Protein AF-A0A1N6Q3V1-F1 (afdb_monomer_lite)

Sequence (106 aa):
MEQGRSKDLEALAITERFAEEIDKTGMSISEIARRTDIEHYRIRDVLRHKQRLPTDILARSASIGIDINYVLTGVICSVSHQEKKFIENYRESSEKGRKYDKAFSF

pLDDT: mean 82.8, std 14.15, range [49.22, 94.81]

Radius of gyration: 20.11 Å; chains: 1; bounding box: 46×39×56 Å

Secondary structure (DSSP, 8-state):
--HHHHHHHHHHHHHHHHHHHHHHTT--HHHHHHHHT--HHHHHHHHTTSS---HHHHHHHGGGT--HHHHHH-------HHHHHHHHHHHHHHHHHHHHHHHS--

Structure (mmCIF, N/CA/C/O backbone):
data_AF-A0A1N6Q3V1-F1
#
_entry.id   AF-A0A1N6Q3V1-F1
#
loop_
_atom_site.group_PDB
_atom_site.id
_atom_site.type_symbol
_atom_site.label_atom_id
_atom_site.label_alt_id
_atom_site.label_comp_id
_atom_site.label_asym_id
_atom_site.label_entity_id
_atom_site.label_seq_id
_atom_site.pdbx_PDB_ins_code
_atom_site.Cartn_x
_atom_site.Cartn_y
_atom_site.Cartn_z
_atom_site.occupancy
_atom_site.B_iso_or_equiv
_atom_site.auth_seq_id
_atom_site.auth_comp_id
_atom_site.auth_asym_id
_atom_site.auth_atom_id
_atom_site.pdbx_PDB_model_num
ATOM 1 N N . MET A 1 1 ? -6.575 10.158 -30.089 1.00 50.19 1 MET A N 1
ATOM 2 C CA . MET A 1 1 ? -5.677 9.224 -29.370 1.00 50.19 1 MET A CA 1
ATOM 3 C C . MET A 1 1 ? -5.436 9.688 -27.924 1.00 50.19 1 MET A C 1
ATOM 5 O O . MET A 1 1 ? -4.304 9.682 -27.466 1.00 50.19 1 MET A O 1
ATOM 9 N N . GLU A 1 2 ? -6.475 10.078 -27.174 1.00 56.50 2 GLU A N 1
ATOM 10 C CA . GLU A 1 2 ? -6.296 10.600 -25.800 1.00 56.50 2 GLU A CA 1
ATOM 11 C C . GLU A 1 2 ? -6.467 9.541 -24.699 1.00 56.50 2 GLU A C 1
ATOM 13 O O . GLU A 1 2 ? -5.913 9.680 -23.613 1.00 56.50 2 GLU A O 1
ATOM 18 N N . GLN A 1 3 ? -7.161 8.433 -24.983 1.00 54.59 3 GLN A N 1
ATOM 19 C CA . GLN A 1 3 ? -7.479 7.418 -23.968 1.00 54.59 3 GLN A CA 1
ATOM 20 C C . GLN A 1 3 ? -6.263 6.647 -23.423 1.00 54.59 3 GLN A C 1
ATOM 22 O O . GLN A 1 3 ? -6.347 6.099 -22.329 1.00 54.59 3 GLN A O 1
ATOM 27 N N . GLY A 1 4 ? -5.146 6.580 -24.157 1.00 60.50 4 GLY A N 1
ATOM 28 C CA . GLY A 1 4 ? -3.937 5.885 -23.691 1.00 60.50 4 GLY A CA 1
ATOM 29 C C . GLY A 1 4 ? -3.249 6.630 -22.546 1.00 60.50 4 GLY A C 1
ATOM 30 O O . GLY A 1 4 ? -2.974 6.052 -21.501 1.00 60.50 4 GLY A O 1
ATOM 31 N N . ARG A 1 5 ? -3.091 7.950 -22.696 1.00 61.19 5 ARG A N 1
ATOM 32 C CA . ARG A 1 5 ? -2.363 8.801 -21.744 1.00 61.19 5 ARG A CA 1
ATOM 33 C C . ARG A 1 5 ? -3.058 8.894 -20.379 1.00 61.19 5 ARG A C 1
ATOM 35 O O . ARG A 1 5 ? -2.385 8.952 -19.360 1.00 61.19 5 ARG A O 1
ATOM 42 N N . SER A 1 6 ? -4.392 8.856 -20.357 1.00 68.75 6 SER A N 1
ATOM 43 C CA . SER A 1 6 ? -5.180 8.861 -19.113 1.00 68.75 6 SER A CA 1
ATOM 44 C C . SER A 1 6 ? -5.056 7.550 -18.329 1.00 68.75 6 SER A C 1
ATOM 46 O O . SER A 1 6 ? -4.964 7.574 -17.106 1.00 68.75 6 SER A O 1
ATOM 48 N N . LYS A 1 7 ? -5.009 6.400 -19.016 1.00 71.44 7 LYS A N 1
ATOM 49 C CA . LYS A 1 7 ? -4.922 5.078 -18.369 1.00 71.44 7 LYS A CA 1
ATOM 50 C C . LYS A 1 7 ? -3.562 4.829 -17.718 1.00 71.44 7 LYS A C 1
ATOM 52 O O . LYS A 1 7 ? -3.488 4.123 -16.712 1.00 71.44 7 LYS A O 1
ATOM 57 N N . ASP A 1 8 ? -2.506 5.407 -18.281 1.00 80.56 8 ASP A N 1
ATOM 58 C CA . ASP A 1 8 ? -1.153 5.315 -17.728 1.00 80.56 8 ASP A CA 1
ATOM 59 C C . ASP A 1 8 ? -1.010 6.164 -16.457 1.00 80.56 8 ASP A C 1
ATOM 61 O O . ASP A 1 8 ? -0.415 5.715 -15.478 1.00 80.56 8 ASP A O 1
ATOM 65 N N . LEU A 1 9 ? -1.633 7.348 -16.430 1.00 84.31 9 LEU A N 1
ATOM 66 C CA . LEU A 1 9 ? -1.685 8.210 -15.244 1.00 84.31 9 LEU A CA 1
ATOM 67 C C . LEU A 1 9 ? -2.465 7.562 -14.092 1.00 84.31 9 LEU A C 1
ATOM 69 O O . LEU A 1 9 ? -2.016 7.599 -12.949 1.00 84.31 9 LEU A O 1
ATOM 73 N N . GLU A 1 10 ? -3.595 6.911 -14.380 1.00 85.19 10 GLU A N 1
ATOM 74 C CA . GLU A 1 10 ? -4.342 6.154 -13.367 1.00 85.19 10 GLU A CA 1
ATOM 75 C C . GLU A 1 10 ? -3.529 4.981 -12.806 1.00 85.19 10 GLU A C 1
ATOM 77 O O . GLU A 1 10 ? -3.512 4.753 -11.596 1.00 85.19 10 GLU A O 1
ATOM 82 N N . ALA A 1 11 ? -2.830 4.240 -13.670 1.00 86.62 11 ALA A N 1
ATOM 83 C CA . ALA A 1 11 ? -1.992 3.121 -13.248 1.00 86.62 11 ALA A CA 1
ATOM 84 C C . ALA A 1 11 ? -0.826 3.573 -12.352 1.00 86.62 11 ALA A C 1
ATOM 86 O O . ALA A 1 11 ? -0.489 2.878 -11.387 1.00 86.62 11 ALA A O 1
ATOM 87 N N . LEU A 1 12 ? -0.238 4.735 -12.648 1.00 89.75 12 LEU A N 1
ATOM 88 C CA . LEU A 1 12 ? 0.770 5.372 -11.802 1.00 89.75 12 LEU A CA 1
ATOM 89 C C . LEU A 1 12 ? 0.183 5.740 -10.438 1.00 89.75 12 LEU A C 1
ATOM 91 O O . LEU A 1 12 ? 0.702 5.271 -9.430 1.00 89.75 12 LEU A O 1
ATOM 95 N N . ALA A 1 13 ? -0.949 6.447 -10.407 1.00 91.75 13 ALA A N 1
ATOM 96 C CA . ALA A 1 13 ? -1.592 6.865 -9.162 1.00 91.75 13 ALA A CA 1
ATOM 97 C C . ALA A 1 13 ? -1.986 5.677 -8.261 1.00 91.75 13 ALA A C 1
ATOM 99 O O . ALA A 1 13 ? -1.852 5.737 -7.041 1.00 91.75 13 ALA A O 1
ATOM 100 N N . ILE A 1 14 ? -2.448 4.566 -8.847 1.00 93.31 14 ILE A N 1
ATOM 101 C CA . ILE A 1 14 ? -2.720 3.322 -8.105 1.00 93.31 14 ILE A CA 1
ATOM 102 C C . ILE A 1 14 ? -1.431 2.759 -7.491 1.00 93.31 14 ILE A C 1
ATOM 104 O O . ILE A 1 14 ? -1.427 2.308 -6.347 1.00 93.31 14 ILE A O 1
ATOM 108 N N . THR A 1 15 ? -0.331 2.779 -8.243 1.00 93.75 15 THR A N 1
ATOM 109 C CA . THR A 1 15 ? 0.961 2.256 -7.779 1.00 93.75 15 THR A CA 1
ATOM 110 C C . THR A 1 15 ? 1.563 3.134 -6.679 1.00 93.75 15 THR A C 1
ATOM 112 O O . THR A 1 15 ? 2.124 2.606 -5.723 1.00 93.75 15 THR A O 1
ATOM 115 N N . GLU A 1 16 ? 1.403 4.455 -6.768 1.00 93.88 16 GLU A N 1
ATOM 116 C CA . GLU A 1 16 ? 1.817 5.405 -5.727 1.00 93.88 16 GLU A CA 1
ATOM 117 C C . GLU A 1 16 ? 1.063 5.158 -4.418 1.00 93.88 16 GLU A C 1
ATOM 119 O O . GLU A 1 16 ? 1.688 4.959 -3.380 1.00 93.88 16 GLU A O 1
ATOM 124 N N . ARG A 1 17 ? -0.270 5.033 -4.467 1.00 94.81 17 ARG A N 1
ATOM 125 C CA . ARG A 1 17 ? -1.068 4.703 -3.272 1.00 94.81 17 ARG A CA 1
ATOM 126 C C . ARG A 1 17 ? -0.720 3.341 -2.682 1.00 94.81 17 ARG A C 1
ATOM 128 O O . ARG A 1 17 ? -0.743 3.165 -1.469 1.00 94.81 17 ARG A O 1
ATOM 135 N N . PHE A 1 18 ? -0.378 2.371 -3.525 1.00 94.44 18 PHE A N 1
ATOM 136 C CA . PHE A 1 18 ? 0.123 1.082 -3.054 1.00 94.44 18 PHE A CA 1
ATOM 137 C C . PHE A 1 18 ? 1.464 1.216 -2.320 1.00 94.44 18 PHE A C 1
ATOM 139 O O . PHE A 1 18 ? 1.662 0.569 -1.292 1.00 94.44 18 PHE A O 1
ATOM 146 N N . ALA A 1 19 ? 2.367 2.072 -2.807 1.00 93.62 19 ALA A N 1
ATOM 147 C CA . ALA A 1 19 ? 3.626 2.362 -2.128 1.00 93.62 19 ALA A CA 1
ATOM 148 C C . ALA A 1 19 ? 3.401 3.057 -0.773 1.00 93.62 19 ALA A C 1
ATOM 150 O O . ALA A 1 19 ? 4.038 2.677 0.206 1.00 93.62 19 ALA A O 1
ATOM 151 N N . GLU A 1 20 ? 2.460 4.002 -0.693 1.00 93.81 20 GLU A N 1
ATOM 152 C CA . GLU A 1 20 ? 2.069 4.650 0.568 1.00 93.81 20 GLU A CA 1
ATOM 153 C C . GLU A 1 20 ? 1.537 3.646 1.597 1.00 93.81 20 GLU A C 1
ATOM 155 O O . GLU A 1 20 ? 1.923 3.683 2.763 1.00 93.81 20 GLU A O 1
ATOM 160 N N . GLU A 1 21 ? 0.657 2.731 1.183 1.00 93.62 21 GLU A N 1
ATOM 161 C CA . GLU A 1 21 ? 0.129 1.698 2.079 1.00 93.62 21 GLU A CA 1
ATOM 162 C C . GLU A 1 21 ? 1.220 0.741 2.557 1.00 93.62 21 GLU A C 1
ATOM 164 O O . GLU A 1 21 ? 1.243 0.374 3.730 1.00 93.62 21 GLU A O 1
ATOM 169 N N . ILE A 1 22 ? 2.156 0.372 1.677 1.00 92.38 22 ILE A N 1
ATOM 170 C CA . ILE A 1 22 ? 3.327 -0.420 2.059 1.00 92.38 22 ILE A CA 1
ATOM 171 C C . ILE A 1 22 ? 4.159 0.315 3.113 1.00 92.38 22 ILE A C 1
ATOM 173 O O . ILE A 1 22 ? 4.527 -0.298 4.115 1.00 92.38 22 ILE A O 1
ATOM 177 N N . ASP A 1 23 ? 4.420 1.607 2.927 1.00 92.62 23 ASP A N 1
ATOM 178 C CA . ASP A 1 23 ? 5.217 2.404 3.863 1.00 92.62 23 ASP A CA 1
ATOM 179 C C . ASP A 1 23 ? 4.557 2.480 5.251 1.00 92.62 23 ASP A C 1
ATOM 181 O O . ASP A 1 23 ? 5.212 2.261 6.272 1.00 92.62 23 ASP A O 1
ATOM 185 N N . LYS A 1 24 ? 3.224 2.633 5.303 1.00 92.31 24 LYS A N 1
ATOM 186 C CA . LYS A 1 24 ? 2.446 2.618 6.559 1.00 92.31 24 LYS A CA 1
ATOM 187 C C . LYS A 1 24 ? 2.574 1.316 7.345 1.00 92.31 24 LYS A C 1
ATOM 189 O O . LYS A 1 24 ? 2.441 1.335 8.569 1.00 92.31 24 LYS A O 1
ATOM 194 N N . THR A 1 25 ? 2.829 0.187 6.680 1.00 90.88 25 THR A N 1
ATOM 195 C CA . THR A 1 25 ? 3.043 -1.085 7.388 1.00 90.88 25 THR A CA 1
ATOM 196 C C . THR A 1 25 ? 4.349 -1.111 8.185 1.00 90.88 25 THR A C 1
ATOM 198 O O . THR A 1 25 ? 4.493 -1.941 9.085 1.00 90.88 25 THR A O 1
ATOM 201 N N . GLY A 1 26 ? 5.320 -0.253 7.842 1.00 92.12 26 GLY A N 1
ATOM 202 C CA . GLY A 1 26 ? 6.666 -0.255 8.418 1.00 92.12 26 GLY A CA 1
ATOM 203 C C . GLY A 1 26 ? 7.481 -1.518 8.109 1.00 92.12 26 GLY A C 1
ATOM 204 O O . GLY A 1 26 ? 8.535 -1.739 8.708 1.00 92.12 26 GLY A O 1
ATOM 205 N N . MET A 1 27 ? 7.002 -2.383 7.209 1.00 92.31 27 MET A N 1
ATOM 206 C CA . MET A 1 27 ? 7.666 -3.636 6.865 1.00 92.31 27 MET A CA 1
ATOM 207 C C . MET A 1 27 ? 8.681 -3.430 5.740 1.00 92.31 27 MET A C 1
ATOM 209 O O . MET A 1 27 ? 8.445 -2.708 4.774 1.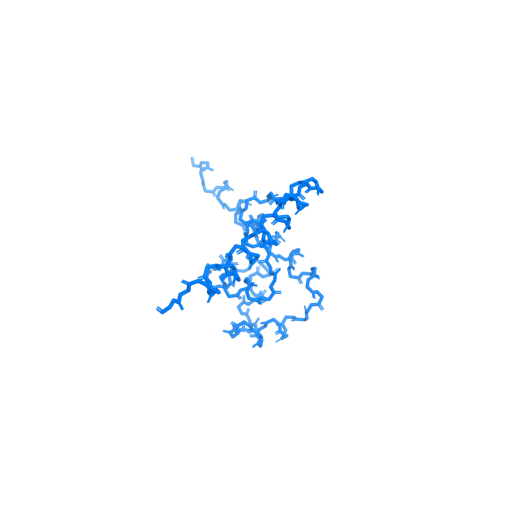00 92.31 27 MET A O 1
ATOM 213 N N . SER A 1 28 ? 9.812 -4.133 5.819 1.00 93.38 28 SER A N 1
ATOM 214 C CA . SER A 1 28 ? 10.740 -4.208 4.686 1.00 93.38 28 SER A CA 1
ATOM 215 C C . SER A 1 28 ? 10.128 -5.000 3.522 1.00 93.38 28 SER A C 1
ATOM 217 O O . SER A 1 28 ? 9.314 -5.900 3.732 1.00 93.38 28 SER A O 1
ATOM 219 N N . ILE A 1 29 ? 10.584 -4.745 2.292 1.00 91.88 29 ILE A N 1
ATOM 220 C CA . ILE A 1 29 ? 10.130 -5.489 1.100 1.00 91.88 29 ILE A CA 1
ATOM 221 C C . ILE A 1 29 ? 10.344 -7.003 1.266 1.00 91.88 29 ILE A C 1
ATOM 223 O O . ILE A 1 29 ? 9.486 -7.790 0.874 1.00 91.88 29 ILE A O 1
ATOM 227 N N . SER A 1 30 ? 11.454 -7.421 1.881 1.00 92.81 30 SER A N 1
ATOM 228 C CA . SER A 1 30 ? 11.739 -8.834 2.166 1.00 92.81 30 SER A CA 1
ATOM 229 C C . SER A 1 30 ? 10.716 -9.461 3.114 1.00 92.81 30 SER A C 1
ATOM 231 O O . SER A 1 30 ? 10.329 -10.613 2.932 1.00 92.81 30 SER A O 1
ATOM 233 N N . GLU A 1 31 ? 10.260 -8.707 4.115 1.00 94.00 31 GLU A N 1
ATOM 234 C CA . GLU A 1 31 ? 9.242 -9.182 5.054 1.00 94.00 31 GLU A CA 1
ATOM 235 C C . GLU A 1 31 ? 7.875 -9.298 4.378 1.00 94.00 31 GLU A C 1
ATOM 237 O O . GLU A 1 31 ? 7.175 -10.294 4.564 1.00 94.00 31 GLU A O 1
ATOM 242 N N . ILE A 1 32 ? 7.522 -8.322 3.539 1.00 92.75 32 ILE A N 1
ATOM 243 C CA . ILE A 1 32 ? 6.290 -8.347 2.744 1.00 92.75 32 ILE A CA 1
ATOM 244 C C . ILE A 1 32 ? 6.291 -9.563 1.819 1.00 92.75 32 ILE A C 1
ATOM 246 O O . ILE A 1 32 ? 5.328 -10.327 1.826 1.00 92.75 32 ILE A O 1
ATOM 250 N N . ALA A 1 33 ? 7.381 -9.783 1.079 1.00 94.25 33 ALA A N 1
ATOM 251 C CA . ALA A 1 33 ? 7.565 -10.939 0.201 1.00 94.25 33 ALA A CA 1
ATOM 252 C C . ALA A 1 33 ? 7.314 -12.260 0.943 1.00 94.25 33 ALA A C 1
ATOM 254 O O . ALA A 1 33 ? 6.532 -13.096 0.493 1.00 94.25 33 ALA A O 1
ATOM 255 N N . ARG A 1 34 ? 7.907 -12.402 2.135 1.00 94.19 34 ARG A N 1
ATOM 256 C CA . ARG A 1 34 ? 7.750 -13.589 2.983 1.00 94.19 34 ARG A CA 1
ATOM 257 C C . ARG A 1 34 ? 6.311 -13.794 3.459 1.00 94.19 34 ARG A C 1
ATOM 259 O O . ARG A 1 34 ? 5.833 -14.921 3.454 1.00 94.19 34 ARG A O 1
ATOM 266 N N . ARG A 1 35 ? 5.625 -12.733 3.897 1.00 93.75 35 ARG A N 1
ATOM 267 C CA . ARG A 1 35 ? 4.254 -12.833 4.435 1.00 93.75 35 ARG A CA 1
ATOM 268 C C . ARG A 1 35 ? 3.191 -13.037 3.366 1.00 93.75 35 ARG A C 1
ATOM 270 O O . ARG A 1 35 ? 2.164 -13.643 3.643 1.00 93.75 35 ARG A O 1
ATOM 277 N N . THR A 1 36 ? 3.426 -12.505 2.174 1.00 92.12 36 THR A N 1
ATOM 278 C CA . THR A 1 36 ? 2.469 -12.551 1.061 1.00 92.12 36 THR A CA 1
ATOM 279 C C . THR A 1 36 ? 2.726 -13.711 0.100 1.00 92.12 36 THR A C 1
ATOM 281 O O . THR A 1 36 ? 1.899 -13.953 -0.783 1.00 92.12 36 THR A O 1
ATOM 284 N N . ASP A 1 37 ? 3.836 -14.438 0.281 1.00 93.94 37 ASP A N 1
ATOM 285 C CA . ASP A 1 37 ? 4.296 -15.483 -0.639 1.00 93.94 37 ASP A CA 1
ATOM 286 C C . ASP A 1 37 ? 4.419 -14.923 -2.071 1.00 93.94 37 ASP A C 1
ATOM 288 O O . ASP A 1 37 ? 3.854 -15.425 -3.042 1.00 93.94 37 ASP A O 1
ATOM 292 N N . ILE A 1 38 ? 5.092 -13.773 -2.174 1.00 93.00 38 ILE A N 1
ATOM 293 C CA . ILE A 1 38 ? 5.367 -13.075 -3.431 1.00 93.00 38 ILE A CA 1
ATOM 294 C C . ILE A 1 38 ? 6.871 -12.916 -3.566 1.00 93.00 38 ILE A C 1
ATOM 296 O O . ILE A 1 38 ? 7.560 -12.490 -2.644 1.00 93.00 38 ILE A O 1
ATOM 300 N N . GLU A 1 39 ? 7.375 -13.165 -4.766 1.00 93.69 39 GLU A N 1
ATOM 301 C CA . GLU A 1 39 ? 8.771 -12.929 -5.095 1.00 93.69 39 GLU A CA 1
ATOM 302 C C . GLU A 1 39 ? 9.201 -11.472 -4.861 1.00 93.69 39 GLU A C 1
ATOM 304 O O . GLU A 1 39 ? 8.609 -10.528 -5.396 1.00 93.69 39 GLU A O 1
ATOM 309 N N . HIS A 1 40 ? 10.304 -11.281 -4.130 1.00 93.62 40 HIS A N 1
ATOM 310 C CA . HIS A 1 40 ? 10.821 -9.953 -3.777 1.00 93.62 40 HIS A CA 1
ATOM 311 C C . HIS A 1 40 ? 11.005 -9.052 -5.010 1.00 93.62 40 HIS A C 1
ATOM 313 O O . HIS A 1 40 ? 10.748 -7.843 -4.950 1.00 93.62 40 HIS A O 1
ATOM 319 N N . TYR A 1 41 ? 11.505 -9.591 -6.126 1.00 94.25 41 TYR A N 1
ATOM 320 C CA . TYR A 1 41 ? 11.760 -8.783 -7.321 1.00 94.25 41 TYR A CA 1
ATOM 321 C C . TYR A 1 41 ? 10.464 -8.223 -7.919 1.00 94.25 41 TYR A C 1
ATOM 323 O O . TYR A 1 41 ? 10.467 -7.080 -8.362 1.00 94.25 41 TYR A O 1
ATOM 331 N N . ARG A 1 42 ? 9.345 -8.956 -7.834 1.00 94.06 42 ARG A N 1
ATOM 332 C CA . ARG A 1 42 ? 8.049 -8.504 -8.358 1.00 94.06 42 ARG A CA 1
ATOM 333 C C . ARG A 1 42 ? 7.529 -7.294 -7.593 1.00 94.06 42 ARG A C 1
ATOM 335 O O . ARG A 1 42 ? 7.132 -6.310 -8.205 1.00 94.06 42 ARG A O 1
ATOM 342 N N . ILE A 1 43 ? 7.604 -7.329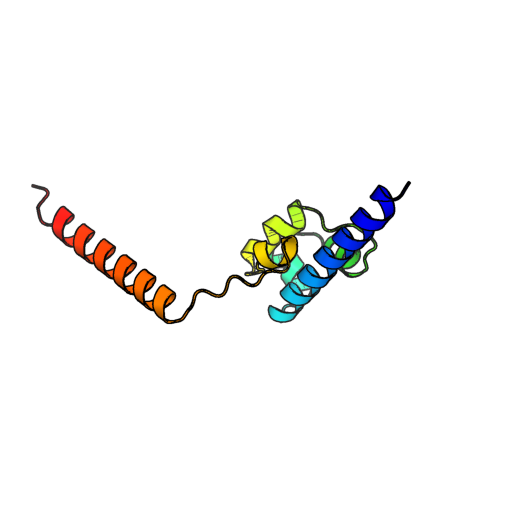 -6.261 1.00 92.50 43 ILE A N 1
ATOM 343 C CA . ILE A 1 43 ? 7.229 -6.177 -5.423 1.00 92.50 43 ILE A CA 1
ATOM 344 C C . ILE A 1 43 ? 8.117 -4.976 -5.769 1.00 92.50 43 ILE A C 1
ATOM 346 O O . ILE A 1 43 ? 7.632 -3.865 -5.962 1.00 92.50 43 ILE A O 1
ATOM 350 N N . ARG A 1 44 ? 9.427 -5.202 -5.916 1.00 94.12 44 ARG A N 1
ATOM 351 C CA . ARG A 1 44 ? 10.391 -4.150 -6.264 1.00 94.12 44 ARG A CA 1
ATOM 352 C C . ARG A 1 44 ? 10.120 -3.533 -7.638 1.00 94.12 44 ARG A C 1
ATOM 354 O O . ARG A 1 44 ? 10.266 -2.324 -7.784 1.00 94.12 44 ARG A O 1
ATOM 361 N N . ASP A 1 45 ? 9.765 -4.337 -8.633 1.00 94.06 45 ASP A N 1
ATOM 362 C CA . ASP A 1 45 ? 9.497 -3.862 -9.992 1.00 94.06 45 ASP A CA 1
ATOM 363 C C . ASP A 1 45 ? 8.207 -3.041 -10.065 1.00 94.06 45 ASP A C 1
ATOM 365 O O . ASP A 1 45 ? 8.176 -2.026 -10.766 1.00 94.06 45 ASP A O 1
ATOM 369 N N . VAL A 1 46 ? 7.190 -3.404 -9.278 1.00 93.19 46 VAL A N 1
ATOM 370 C CA . VAL A 1 46 ? 5.979 -2.590 -9.100 1.00 93.19 46 VAL A CA 1
ATOM 371 C C . VAL A 1 46 ? 6.314 -1.247 -8.459 1.00 93.19 46 VAL A C 1
ATOM 373 O O . VAL A 1 46 ? 5.990 -0.205 -9.021 1.00 93.19 46 VAL A O 1
ATOM 376 N N . LEU A 1 47 ? 7.040 -1.250 -7.338 1.00 91.88 47 LEU A N 1
ATOM 377 C CA . LEU A 1 47 ? 7.425 -0.019 -6.633 1.00 91.88 47 LEU A CA 1
ATOM 378 C C . LEU A 1 47 ? 8.355 0.890 -7.452 1.00 91.88 47 LEU A C 1
ATOM 380 O O . LEU A 1 47 ? 8.450 2.081 -7.187 1.00 91.88 47 LEU A O 1
ATOM 384 N N . ARG A 1 48 ? 9.057 0.342 -8.449 1.00 92.69 48 ARG A N 1
ATOM 385 C CA . ARG A 1 48 ? 9.901 1.101 -9.388 1.00 92.69 48 ARG A CA 1
ATOM 386 C C . ARG A 1 48 ? 9.173 1.499 -10.671 1.00 92.69 48 ARG A C 1
ATOM 388 O O . ARG A 1 48 ? 9.832 1.938 -11.610 1.00 92.69 48 ARG A O 1
ATOM 395 N N . HIS A 1 49 ? 7.858 1.291 -10.742 1.00 89.81 49 HIS A N 1
ATOM 396 C CA . HIS A 1 49 ? 7.026 1.539 -11.923 1.00 89.81 49 HIS A CA 1
ATOM 397 C C . HIS A 1 49 ? 7.494 0.803 -13.192 1.00 89.81 49 HIS A C 1
ATOM 399 O O . HIS A 1 49 ? 7.115 1.163 -14.304 1.00 89.81 49 HIS A O 1
ATOM 405 N N . LYS A 1 50 ? 8.309 -0.250 -13.047 1.00 88.69 50 LYS A N 1
ATOM 406 C CA . LYS A 1 50 ? 8.725 -1.111 -14.166 1.00 88.69 50 LYS A CA 1
ATOM 407 C C . LYS A 1 50 ? 7.602 -2.039 -14.605 1.00 88.69 50 LYS A C 1
ATOM 409 O O . LYS A 1 50 ? 7.582 -2.493 -15.745 1.00 88.69 50 LYS A O 1
ATOM 414 N N . GLN A 1 51 ? 6.692 -2.334 -13.684 1.00 89.00 51 GLN A N 1
ATOM 415 C CA . GLN A 1 51 ? 5.524 -3.161 -13.908 1.00 89.00 51 GLN A CA 1
ATOM 416 C C . GLN A 1 51 ? 4.297 -2.464 -13.319 1.00 89.00 51 GLN A C 1
ATOM 418 O O . GLN A 1 51 ? 4.342 -1.944 -12.206 1.00 89.00 51 GLN A O 1
ATOM 423 N N . ARG A 1 52 ? 3.180 -2.491 -14.049 1.00 89.88 52 ARG A N 1
ATOM 424 C CA . ARG A 1 52 ? 1.877 -2.082 -13.513 1.00 89.88 52 ARG A CA 1
ATOM 425 C C . ARG A 1 52 ? 1.476 -3.010 -12.370 1.00 89.88 52 ARG A C 1
ATOM 427 O O . ARG A 1 52 ? 1.624 -4.218 -12.529 1.00 89.88 52 ARG A O 1
ATOM 434 N N . LEU A 1 53 ? 0.919 -2.461 -11.285 1.00 93.00 53 LEU A N 1
ATOM 435 C CA . LEU A 1 53 ? 0.469 -3.230 -10.121 1.00 93.00 53 LEU A CA 1
ATOM 436 C C . LEU A 1 53 ? -0.421 -4.421 -10.537 1.00 93.00 53 LEU A C 1
ATOM 438 O O . LEU A 1 53 ? -1.556 -4.214 -10.982 1.00 93.00 53 LEU A O 1
ATOM 442 N N . PRO A 1 54 ? 0.078 -5.662 -10.405 1.00 93.44 54 PRO A N 1
ATOM 443 C CA . PRO A 1 54 ? -0.685 -6.858 -10.710 1.00 93.44 54 PRO A CA 1
ATOM 444 C C . PRO A 1 54 ? -1.764 -7.107 -9.654 1.00 93.44 54 PRO A C 1
ATOM 446 O O . PRO A 1 54 ? -1.538 -6.920 -8.456 1.00 93.44 54 PRO A O 1
ATOM 449 N N . THR A 1 55 ? -2.928 -7.587 -10.088 1.00 92.56 55 THR A N 1
ATOM 450 C CA . THR A 1 55 ? -4.059 -7.873 -9.193 1.00 92.56 55 THR A CA 1
ATOM 451 C C . THR A 1 55 ? -3.737 -8.970 -8.176 1.00 92.56 55 THR A C 1
ATOM 453 O O . THR A 1 55 ? -4.218 -8.904 -7.050 1.00 92.56 55 THR A O 1
ATOM 456 N N . ASP A 1 56 ? -2.898 -9.950 -8.530 1.00 93.44 56 ASP A N 1
ATOM 457 C CA . ASP A 1 56 ? -2.467 -11.008 -7.609 1.00 93.44 56 ASP A CA 1
ATOM 458 C C . ASP A 1 56 ? -1.630 -10.459 -6.447 1.00 93.44 56 ASP A C 1
ATOM 460 O O . ASP A 1 56 ? -1.835 -10.864 -5.303 1.00 93.44 56 ASP A O 1
ATOM 464 N N . ILE A 1 57 ? -0.739 -9.501 -6.729 1.00 94.00 57 ILE A N 1
ATOM 465 C CA . ILE A 1 57 ? 0.066 -8.829 -5.703 1.00 94.00 57 ILE A CA 1
ATOM 466 C C . ILE A 1 57 ? -0.850 -8.033 -4.777 1.00 94.00 57 ILE A C 1
ATOM 468 O O . ILE A 1 57 ? -0.786 -8.202 -3.562 1.00 94.00 57 ILE A O 1
ATOM 472 N N . LEU A 1 58 ? -1.762 -7.243 -5.349 1.00 94.06 58 LEU A N 1
ATOM 473 C CA . LEU A 1 58 ? -2.720 -6.452 -4.580 1.00 94.06 58 LEU A CA 1
ATOM 474 C C . LEU A 1 58 ? -3.607 -7.323 -3.672 1.00 94.06 58 LEU A C 1
ATOM 476 O O . LEU A 1 58 ? -3.782 -7.005 -2.498 1.00 94.06 58 LEU A O 1
ATOM 480 N N . ALA A 1 59 ? -4.130 -8.441 -4.183 1.00 93.56 59 ALA A N 1
ATOM 481 C CA . ALA A 1 59 ? -4.995 -9.335 -3.416 1.00 93.56 59 ALA A CA 1
ATOM 482 C C . ALA A 1 59 ? -4.259 -9.996 -2.239 1.00 93.56 59 ALA A C 1
ATOM 484 O O . ALA A 1 59 ? -4.790 -10.075 -1.134 1.00 93.56 59 ALA A O 1
ATOM 485 N N . ARG A 1 60 ? -3.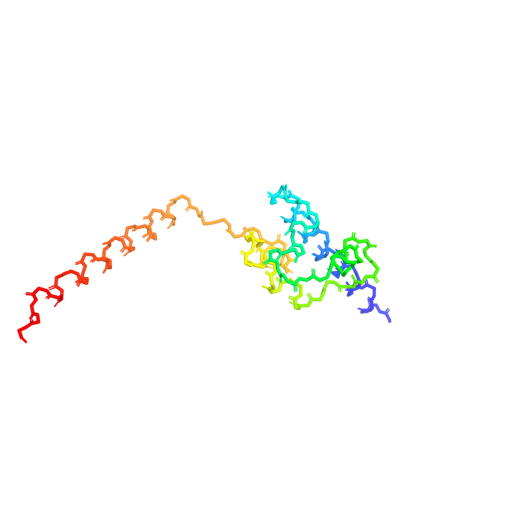015 -10.437 -2.451 1.00 93.94 60 ARG A N 1
ATOM 486 C CA . ARG A 1 60 ? -2.180 -11.028 -1.394 1.00 93.94 60 ARG A CA 1
ATOM 487 C C . ARG A 1 60 ? -1.767 -9.989 -0.353 1.00 93.94 60 ARG A C 1
ATOM 489 O O . ARG A 1 60 ? -1.740 -10.293 0.837 1.00 93.94 60 ARG A O 1
ATOM 496 N N . SER A 1 61 ? -1.527 -8.752 -0.774 1.00 92.00 61 SER A N 1
ATOM 497 C CA . SER A 1 61 ? -1.209 -7.625 0.103 1.00 92.00 61 SER A CA 1
ATOM 498 C C . SER A 1 61 ? -2.316 -7.274 1.110 1.00 92.00 61 SER A C 1
ATOM 500 O O . SER A 1 61 ? -1.995 -6.793 2.195 1.00 92.00 61 SER A O 1
ATOM 502 N N . ALA A 1 62 ? -3.593 -7.582 0.851 1.00 91.94 62 ALA A N 1
ATOM 503 C CA . ALA A 1 62 ? -4.643 -7.394 1.867 1.00 91.94 62 ALA A CA 1
ATOM 504 C C . ALA A 1 62 ? -4.385 -8.185 3.158 1.00 91.94 62 ALA A C 1
ATOM 506 O O . ALA A 1 62 ? -4.751 -7.733 4.241 1.00 91.94 62 ALA A O 1
ATOM 507 N N . SER A 1 63 ? -3.725 -9.345 3.069 1.00 90.88 63 SER A N 1
ATOM 508 C CA . SER A 1 63 ? -3.432 -10.180 4.243 1.00 90.88 63 SER A CA 1
ATOM 509 C C . SER A 1 63 ? -2.484 -9.517 5.250 1.00 90.88 63 SER A C 1
ATOM 511 O O . SER A 1 63 ? -2.486 -9.886 6.423 1.00 90.88 63 SER A O 1
ATOM 513 N N . ILE A 1 64 ? -1.703 -8.522 4.815 1.00 91.38 64 ILE A N 1
ATOM 514 C CA . ILE A 1 64 ? -0.783 -7.758 5.669 1.00 91.38 64 ILE A CA 1
ATOM 515 C C . ILE A 1 64 ? -1.353 -6.399 6.097 1.00 91.38 64 ILE A C 1
ATOM 517 O O . ILE A 1 64 ? -0.624 -5.584 6.655 1.00 91.38 64 ILE A O 1
ATOM 521 N N . GLY A 1 65 ? -2.651 -6.170 5.869 1.00 88.44 65 GLY A N 1
ATOM 522 C CA . GLY A 1 65 ? -3.360 -4.977 6.332 1.00 88.44 65 GLY A CA 1
ATOM 523 C C . GLY A 1 65 ? -3.326 -3.782 5.378 1.00 88.44 65 GLY A C 1
ATOM 524 O O . GLY A 1 65 ? -3.646 -2.682 5.811 1.00 88.44 65 GLY A O 1
ATOM 525 N N . ILE A 1 66 ? -2.960 -3.983 4.107 1.00 91.25 66 ILE A N 1
ATOM 526 C CA . ILE A 1 66 ? -3.043 -2.938 3.073 1.00 91.25 66 ILE A CA 1
ATOM 527 C C . ILE A 1 66 ? -4.509 -2.692 2.693 1.00 91.25 66 ILE A C 1
ATOM 529 O O . ILE A 1 66 ? -5.237 -3.638 2.373 1.00 91.25 66 ILE A O 1
ATOM 533 N N . ASP A 1 67 ? -4.931 -1.425 2.669 1.00 91.62 67 ASP A N 1
ATOM 534 C CA . ASP A 1 67 ? -6.275 -1.037 2.239 1.00 91.62 67 ASP A CA 1
ATOM 535 C C . ASP A 1 67 ? -6.395 -1.045 0.704 1.00 91.62 67 ASP A C 1
ATOM 537 O O . ASP A 1 67 ? -6.078 -0.079 0.006 1.00 91.62 67 ASP A O 1
ATOM 541 N N . ILE A 1 68 ? -6.904 -2.155 0.162 1.00 91.56 68 ILE A N 1
ATOM 542 C CA . ILE A 1 68 ? -7.143 -2.315 -1.280 1.00 91.56 68 ILE A CA 1
ATOM 543 C C . ILE A 1 68 ? -8.101 -1.243 -1.825 1.00 91.56 68 ILE A C 1
ATOM 545 O O . ILE A 1 68 ? -7.919 -0.784 -2.957 1.00 91.56 68 ILE A O 1
ATOM 549 N N . ASN A 1 69 ? -9.114 -0.828 -1.055 1.00 90.25 69 ASN A N 1
ATOM 550 C CA . ASN A 1 69 ? -10.085 0.158 -1.531 1.00 90.25 69 ASN A CA 1
ATOM 551 C C . ASN A 1 69 ? -9.417 1.515 -1.711 1.00 90.25 69 ASN A C 1
ATOM 553 O O . ASN A 1 69 ? -9.606 2.146 -2.753 1.00 90.25 69 ASN A O 1
ATOM 557 N N . TYR A 1 70 ? -8.590 1.929 -0.750 1.00 91.75 70 TYR A N 1
ATOM 558 C CA . TYR A 1 70 ? -7.798 3.147 -0.882 1.00 91.75 70 TYR A CA 1
ATOM 559 C C . TYR A 1 70 ? -6.853 3.074 -2.088 1.00 91.75 70 TYR A C 1
ATOM 561 O O . TYR A 1 70 ? -6.827 3.991 -2.908 1.00 91.75 70 TYR A O 1
ATOM 569 N N . VAL A 1 71 ? -6.140 1.960 -2.272 1.00 92.31 71 VAL A N 1
ATOM 570 C CA . VAL A 1 71 ? -5.218 1.786 -3.408 1.00 92.31 71 VAL A CA 1
ATOM 571 C C . VAL A 1 71 ? -5.935 1.958 -4.751 1.00 92.31 71 VAL A C 1
ATOM 573 O O . VAL A 1 71 ? -5.462 2.686 -5.628 1.00 92.31 71 VAL A O 1
ATOM 576 N N . LEU A 1 72 ? -7.113 1.355 -4.913 1.00 91.12 72 LEU A N 1
ATOM 577 C CA . LEU A 1 72 ? -7.856 1.405 -6.172 1.00 91.12 72 LEU A CA 1
ATOM 578 C C . LEU A 1 72 ? -8.571 2.739 -6.403 1.00 91.12 72 LEU A C 1
ATOM 580 O O . LEU A 1 72 ? -8.569 3.237 -7.526 1.00 91.12 72 LEU A O 1
ATOM 584 N N . THR A 1 73 ? -9.161 3.324 -5.362 1.00 88.69 73 THR A N 1
ATOM 585 C CA . THR A 1 73 ? -10.089 4.461 -5.503 1.00 88.69 73 THR A CA 1
ATOM 586 C C . THR A 1 73 ? -9.498 5.803 -5.080 1.00 88.69 73 THR A C 1
ATOM 588 O O . THR A 1 73 ? -10.015 6.845 -5.468 1.00 88.69 73 THR A O 1
ATOM 591 N N . GLY A 1 74 ? -8.431 5.798 -4.280 1.00 89.00 74 GLY A N 1
ATOM 592 C CA . GLY A 1 74 ? -7.892 6.989 -3.622 1.00 89.00 74 GLY A CA 1
ATOM 593 C C . GLY A 1 74 ? -8.753 7.521 -2.477 1.00 89.00 74 GLY A C 1
ATOM 594 O O . GLY A 1 74 ? -8.445 8.575 -1.927 1.00 89.00 74 GLY A O 1
ATOM 595 N N . VAL A 1 75 ? -9.820 6.813 -2.099 1.00 86.88 75 VAL A N 1
ATOM 596 C CA . VAL A 1 75 ? -10.739 7.237 -1.042 1.00 86.88 75 VAL A CA 1
ATOM 597 C C . VAL A 1 75 ? -10.423 6.489 0.243 1.00 86.88 75 VAL A C 1
ATOM 599 O O . VAL A 1 75 ? -10.452 5.262 0.288 1.00 86.88 75 VAL A O 1
ATOM 602 N N . ILE A 1 76 ? -10.153 7.240 1.310 1.00 80.69 76 ILE A N 1
ATOM 603 C CA . ILE A 1 76 ? -10.056 6.684 2.658 1.00 80.69 76 ILE A CA 1
ATOM 604 C C . ILE A 1 76 ? -11.479 6.561 3.204 1.00 80.69 76 ILE A C 1
ATOM 606 O O . ILE A 1 76 ? -12.108 7.561 3.560 1.00 80.69 76 ILE A O 1
ATOM 610 N N . CYS A 1 77 ? -11.987 5.333 3.294 1.00 67.94 77 CYS A N 1
ATOM 611 C CA . CYS A 1 77 ? -13.252 5.057 3.970 1.00 67.94 77 CYS A CA 1
ATOM 612 C C . CYS A 1 77 ? -13.059 5.176 5.487 1.00 67.94 77 CYS A C 1
ATOM 614 O O . CYS A 1 77 ? -12.842 4.191 6.191 1.00 67.94 77 CYS A O 1
ATOM 616 N N . SER A 1 78 ? -13.130 6.401 6.006 1.00 67.88 78 SER A N 1
ATOM 617 C CA . SER A 1 78 ? -13.186 6.620 7.447 1.00 67.88 78 SER A CA 1
ATOM 618 C C . SER A 1 78 ? -14.632 6.514 7.923 1.00 67.88 78 SER A C 1
ATOM 620 O O . SER A 1 78 ? -15.485 7.333 7.601 1.00 67.88 78 SER A O 1
ATOM 622 N N . VAL A 1 79 ? -14.909 5.465 8.693 1.00 69.38 79 VAL A N 1
ATOM 623 C CA . VAL A 1 79 ? -16.162 5.347 9.439 1.00 69.38 79 VAL A CA 1
ATOM 624 C C . VAL A 1 79 ? -16.111 6.365 10.576 1.00 69.38 79 VAL A C 1
ATOM 626 O O . VAL A 1 79 ? -15.151 6.365 11.360 1.00 69.38 79 VAL A O 1
ATOM 629 N N . SER A 1 80 ? -17.113 7.238 10.666 1.00 74.44 80 SER A N 1
ATOM 630 C CA . SER A 1 80 ? -17.178 8.258 11.712 1.00 74.44 80 SER A CA 1
ATOM 631 C C . SER A 1 80 ? -17.240 7.622 13.104 1.00 74.44 80 SER A C 1
ATOM 633 O O . SER A 1 80 ? -17.609 6.459 13.284 1.00 74.44 80 SER A O 1
ATOM 635 N N . HIS A 1 81 ? -16.900 8.399 14.135 1.00 70.81 81 HIS A N 1
ATOM 636 C CA . HIS A 1 81 ? -16.936 7.922 15.523 1.00 70.81 81 HIS A CA 1
ATOM 637 C C . HIS A 1 81 ? -18.326 7.426 15.948 1.00 70.81 81 HIS A C 1
ATOM 639 O O . HIS A 1 81 ? -18.444 6.463 16.704 1.00 70.81 81 HIS A O 1
ATOM 645 N N . GLN A 1 82 ? -19.386 8.068 15.449 1.00 75.25 82 GLN A N 1
ATOM 646 C CA . GLN A 1 82 ? -20.765 7.664 15.729 1.00 75.25 82 GLN A CA 1
ATOM 647 C C . GLN A 1 82 ? -21.116 6.341 15.047 1.00 75.25 82 GLN A C 1
ATOM 649 O O . GLN A 1 82 ? -21.702 5.465 15.680 1.00 75.25 82 GLN A O 1
ATOM 654 N N . GLU A 1 83 ? -20.708 6.161 13.793 1.00 77.69 83 GLU A N 1
ATOM 655 C CA . GLU A 1 83 ? -20.940 4.919 13.053 1.00 77.69 83 GLU A CA 1
ATOM 656 C C . GLU A 1 83 ? -20.145 3.748 13.646 1.00 77.69 83 GLU A C 1
ATOM 658 O O . GLU A 1 83 ? -20.686 2.651 13.771 1.00 77.69 83 GLU A O 1
ATOM 663 N N . LYS A 1 84 ? -18.906 3.976 14.109 1.00 80.56 84 LYS A N 1
ATOM 664 C CA . LYS A 1 84 ? -18.129 2.955 14.835 1.00 80.56 84 LYS A CA 1
ATOM 665 C C . LYS A 1 84 ? -18.856 2.485 16.092 1.00 80.56 84 LYS A C 1
ATOM 667 O O . LYS A 1 84 ? -19.057 1.284 16.255 1.00 80.56 84 LYS A O 1
ATOM 672 N N . LYS A 1 85 ? -19.333 3.423 16.920 1.00 81.50 85 LYS A N 1
ATOM 673 C CA . LYS A 1 85 ? -20.135 3.104 18.113 1.00 81.50 85 LYS A CA 1
ATOM 674 C C . LYS A 1 85 ? -21.411 2.339 17.767 1.00 81.50 85 LYS A C 1
ATOM 676 O O . LYS A 1 85 ? -21.796 1.425 18.488 1.00 81.50 85 LYS A O 1
ATOM 681 N N . PHE A 1 86 ? -22.075 2.694 16.668 1.00 82.44 86 PHE A N 1
ATOM 682 C CA . PHE A 1 86 ? -23.276 1.987 16.230 1.00 82.44 86 PHE A CA 1
ATOM 683 C C . PHE A 1 86 ? -22.971 0.540 15.811 1.00 82.44 86 PHE A C 1
ATOM 685 O O . PHE A 1 86 ? -23.685 -0.379 16.208 1.00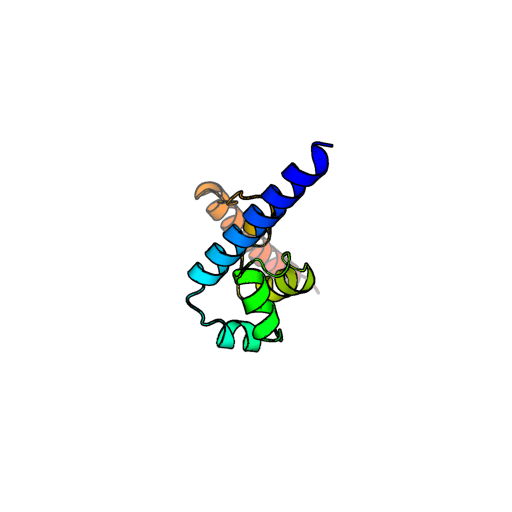 82.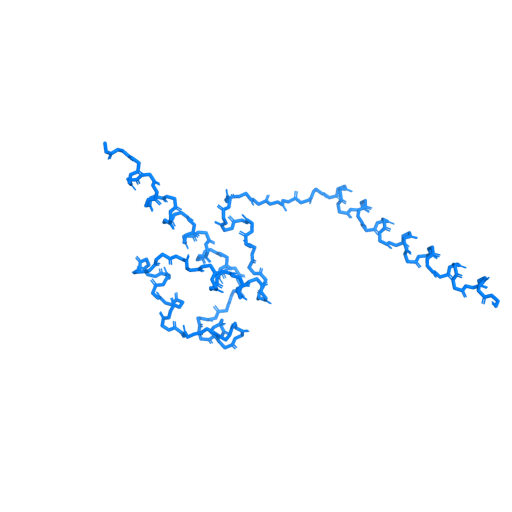44 86 PHE A O 1
ATOM 692 N N . ILE A 1 87 ? -21.880 0.320 15.071 1.00 84.12 87 ILE A N 1
ATOM 693 C CA . ILE A 1 87 ? -21.422 -1.018 14.668 1.00 84.12 87 ILE A CA 1
ATOM 694 C C . ILE A 1 87 ? -21.035 -1.861 15.890 1.00 84.12 87 ILE A C 1
ATOM 696 O O . ILE A 1 87 ? -21.390 -3.039 15.953 1.00 84.12 87 ILE A O 1
ATOM 700 N N . GLU A 1 88 ? -20.335 -1.278 16.864 1.00 83.88 88 GLU A N 1
ATOM 701 C CA . GLU A 1 88 ? -19.968 -1.94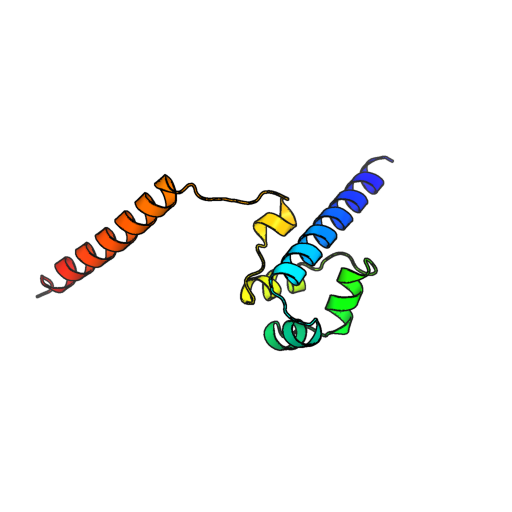4 18.122 1.00 83.88 88 GLU A CA 1
ATOM 702 C C . GLU A 1 88 ? -21.214 -2.376 18.903 1.00 83.88 88 GLU A C 1
ATOM 704 O O . GLU A 1 88 ? -21.372 -3.561 19.203 1.00 83.88 88 GLU A O 1
ATOM 709 N N . ASN A 1 89 ? -22.164 -1.459 19.105 1.00 82.38 89 ASN A N 1
ATOM 710 C CA . ASN A 1 89 ? -23.438 -1.758 19.760 1.00 82.38 89 ASN A CA 1
ATOM 711 C C . ASN A 1 89 ? -24.221 -2.868 19.037 1.00 82.38 89 ASN A C 1
ATOM 713 O O . ASN A 1 89 ? -24.834 -3.728 19.678 1.00 82.38 89 ASN A O 1
ATOM 717 N N . TYR A 1 90 ? -24.207 -2.873 17.699 1.00 80.94 90 TYR A N 1
ATOM 718 C CA . TYR A 1 90 ? -24.868 -3.909 16.905 1.00 80.94 90 TYR A CA 1
ATOM 719 C C . TYR A 1 90 ? -24.202 -5.282 17.081 1.00 80.94 90 TYR A C 1
ATOM 721 O O . TYR A 1 90 ? -24.893 -6.286 17.272 1.00 80.94 90 TYR A O 1
ATOM 729 N N . ARG A 1 91 ? -22.862 -5.337 17.077 1.00 79.06 91 ARG A N 1
ATOM 730 C CA . ARG A 1 91 ? -22.102 -6.574 17.332 1.00 79.06 91 ARG A CA 1
ATOM 731 C C . ARG A 1 91 ? -22.416 -7.144 18.715 1.00 79.06 91 ARG A C 1
ATOM 733 O O . ARG A 1 91 ? -22.757 -8.322 18.815 1.00 79.06 91 ARG A O 1
ATOM 740 N N . GLU A 1 92 ? -22.399 -6.308 19.751 1.00 79.00 92 GLU A N 1
ATOM 741 C CA . GLU A 1 92 ? -22.715 -6.720 21.125 1.00 79.00 92 GLU A CA 1
ATOM 742 C C . GLU A 1 92 ? -24.158 -7.222 21.279 1.00 79.00 92 GLU A C 1
ATOM 744 O O . GLU A 1 92 ? -24.423 -8.196 21.991 1.00 79.00 92 GLU A O 1
ATOM 749 N N . SER A 1 93 ? -25.103 -6.581 20.589 1.00 73.44 93 SER A N 1
ATOM 750 C CA . SER A 1 93 ? -26.515 -6.975 20.615 1.00 73.44 93 SER A CA 1
ATOM 751 C C . SER A 1 93 ? -26.746 -8.319 19.915 1.00 73.44 93 SER A C 1
ATOM 753 O O . SER A 1 93 ? -27.504 -9.154 20.411 1.00 73.44 93 SER A O 1
ATOM 755 N N . SER A 1 94 ? -26.039 -8.581 18.810 1.00 65.06 94 SER A N 1
ATOM 756 C CA . SER A 1 94 ? -26.089 -9.862 18.091 1.00 65.06 94 SER A CA 1
ATOM 757 C C . SER A 1 94 ? -25.478 -11.024 18.890 1.00 65.06 94 SER A C 1
ATOM 759 O O . SER A 1 94 ? -25.967 -12.156 18.829 1.00 65.06 94 SER A O 1
ATOM 761 N N . GLU A 1 95 ? -24.422 -10.776 19.667 1.00 60.25 95 GLU A N 1
ATOM 762 C CA . GLU A 1 95 ? -23.823 -11.792 20.543 1.00 60.25 95 GLU A CA 1
ATOM 763 C C . GLU A 1 95 ? -24.696 -12.119 21.755 1.00 60.25 95 GLU A C 1
ATOM 765 O O . GLU A 1 95 ? -24.812 -13.287 22.136 1.00 60.25 95 GLU A O 1
ATOM 770 N N . LYS A 1 96 ? -25.358 -11.112 22.337 1.00 59.38 96 LYS A N 1
ATOM 771 C CA . LYS A 1 96 ? -26.340 -11.329 23.406 1.00 59.38 96 LYS A CA 1
ATOM 772 C C . LYS A 1 96 ? -27.550 -12.110 22.890 1.00 59.38 96 LYS A C 1
ATOM 774 O O . LYS A 1 96 ? -27.915 -13.096 23.520 1.00 59.38 96 LYS A O 1
ATOM 779 N N . GLY A 1 97 ? -28.096 -11.763 21.720 1.00 57.75 97 GLY A N 1
ATOM 780 C CA . GLY A 1 97 ? -29.204 -12.503 21.094 1.00 57.75 97 GLY A CA 1
ATOM 781 C C . GLY A 1 97 ? -28.891 -13.988 20.865 1.00 57.75 97 GLY A C 1
ATOM 782 O O . GLY A 1 97 ? -29.674 -14.853 21.247 1.00 57.75 97 GLY A O 1
ATOM 783 N N . ARG A 1 98 ? -27.686 -14.309 20.372 1.00 56.34 98 ARG A N 1
ATOM 784 C CA . ARG A 1 98 ? -27.244 -15.704 20.171 1.00 56.34 98 ARG A CA 1
ATOM 785 C C . ARG A 1 98 ? -27.072 -16.509 21.464 1.00 56.34 98 ARG A C 1
ATOM 787 O O . ARG A 1 98 ? -27.183 -17.734 21.429 1.00 56.34 98 ARG A O 1
ATOM 794 N N . LYS A 1 99 ? -26.785 -15.859 22.599 1.00 54.59 99 LYS A N 1
ATOM 795 C CA . LYS A 1 99 ? -26.739 -16.532 23.911 1.00 54.59 99 LYS A CA 1
ATOM 796 C C . LYS A 1 99 ? -28.136 -16.874 24.430 1.00 54.59 99 LYS A C 1
ATOM 798 O O . LYS A 1 99 ? -28.283 -17.917 25.058 1.00 54.59 99 LYS A O 1
ATOM 803 N N . TYR A 1 100 ? -29.139 -16.042 24.144 1.00 52.59 100 TYR A N 1
ATOM 804 C CA . TYR A 1 100 ? -30.524 -16.319 24.532 1.00 52.59 100 TYR A CA 1
ATOM 805 C C . TYR A 1 100 ? -31.165 -17.425 23.677 1.00 52.59 100 TYR A C 1
ATOM 807 O O . TYR A 1 100 ? -31.818 -18.293 24.246 1.00 52.59 100 TYR A O 1
ATOM 815 N N . ASP A 1 101 ? -30.893 -17.495 22.368 1.00 51.81 101 ASP A N 1
ATOM 816 C CA . ASP A 1 101 ? -31.403 -18.591 21.514 1.00 51.81 101 ASP A CA 1
ATOM 817 C C . ASP A 1 101 ? -30.832 -19.970 21.896 1.00 51.81 101 ASP A C 1
ATOM 819 O O . ASP A 1 101 ? -31.536 -20.982 21.878 1.00 51.81 101 ASP A O 1
ATOM 823 N N . LYS A 1 102 ? -29.559 -20.033 22.314 1.00 52.50 102 LYS A N 1
ATOM 824 C CA . LYS A 1 102 ? -28.942 -21.288 22.785 1.00 52.50 102 LYS A CA 1
ATOM 825 C C . LYS A 1 102 ? -29.430 -21.743 24.163 1.00 52.50 102 LYS A C 1
ATOM 827 O O . LYS A 1 102 ? -29.272 -22.915 24.483 1.00 52.50 102 LYS A O 1
ATOM 832 N N . ALA A 1 103 ? -29.999 -20.850 24.973 1.00 53.28 103 ALA A N 1
ATOM 833 C CA . ALA A 1 103 ? -30.536 -21.185 26.293 1.00 53.28 103 ALA A CA 1
ATOM 834 C C . ALA A 1 103 ? -31.961 -21.773 26.238 1.00 53.28 103 ALA A C 1
ATOM 836 O O . ALA A 1 103 ? -32.420 -22.327 27.231 1.00 53.28 103 ALA A O 1
ATOM 837 N N . PHE A 1 104 ? -32.641 -21.671 25.089 1.00 52.25 104 PHE A N 1
ATOM 838 C CA . PHE A 1 104 ? -34.008 -22.168 24.867 1.00 52.25 104 PHE A CA 1
ATOM 839 C C . PHE A 1 104 ? -34.106 -23.307 23.842 1.00 52.25 104 PHE A C 1
ATOM 841 O O . PHE A 1 104 ? -35.205 -23.721 23.479 1.00 52.25 104 PHE A O 1
ATOM 848 N N . SER A 1 105 ? -32.972 -23.842 23.390 1.00 50.31 105 SER A N 1
ATOM 849 C CA . SER A 1 105 ? -32.951 -25.048 22.560 1.00 50.31 105 SER A CA 1
ATOM 850 C C . SER A 1 105 ? -33.032 -26.279 23.473 1.00 50.31 105 SER A C 1
ATOM 852 O O . SER A 1 105 ? -32.013 -26.699 24.021 1.00 50.31 105 SER A O 1
ATOM 854 N N . PHE A 1 106 ? -34.256 -26.774 23.691 1.00 49.22 106 PHE A N 1
ATOM 855 C CA . PHE A 1 106 ? -34.546 -28.061 24.338 1.00 49.22 106 PHE A CA 1
ATOM 856 C C . PHE A 1 106 ? -34.221 -29.240 23.417 1.00 49.22 106 PHE A C 1
ATOM 858 O O . PHE A 1 106 ? -34.461 -29.110 22.194 1.00 49.22 106 PHE A O 1
#

Foldseek 3Di:
DPVVVVVLVLLVQLLVLVVVLVVVLVDDLVVLCVQLVHDSVVNVCSNVVVDRDDPSSLVSSVSSPRDSCCSNPVDDPDDDPVNVVVVVVVVVVVVVVVVVVVVPPD

Organism: NCBI:txid49186